Protein AF-A0A2H0LK76-F1 (afdb_monomer)

Secondary structure (DSSP, 8-state):
-HHHHHHHHHEETTEE-HHHHHHTHHHHHHHHHHGGG--GGGSSSHHHHHHHHHHHHHHHHHHHHHTTPSP-

Mean predicted aligned error: 2.72 Å

Nearest PDB structures (foldseek):
  6s1y-assembly1_A  TM=4.828E-01  e=5.194E+00  Anopheles gambiae
  2rld-assembly1_D  TM=3.886E-01  e=4.888E+00  Bacteroides thetaiotaomicron VPI-5482

Sequence (72 aa):
MPWDLLLKRHVASGLVDYEGFRQDRAMLDQYLASLQDVQPSQLGSRQAQLAFWINAYNANVVKGVLDRYPIA

pLDDT: mean 95.47, std 5.66, range [66.12, 98.31]

Solvent-accessible surface area (backbone atoms only — not comparable to full-atom values): 4318 Å² total; per-residue (Å²): 107,64,61,62,54,50,44,69,74,28,43,58,98,91,42,74,40,62,72,62,42,57,77,47,40,70,54,53,53,52,44,59,56,59,54,71,80,57,62,59,90,72,39,89,44,75,64,54,32,48,51,50,52,53,50,55,51,52,52,50,52,52,48,59,49,58,77,51,58,81,76,132

Radius of gyration: 12.92 Å; Cα contacts (8 Å, |Δi|>4): 39; chains: 1; bounding box: 31×19×36 Å

Foldseek 3Di:
DLLVVQCVQAPDPNDGNLVRCLVVVVSLVVVLVVLVPDDLVPQDDPVSSVVSVVSNVVSVVSVVPNVCPPDD

Structure (mmCIF, N/CA/C/O backbone):
data_AF-A0A2H0LK76-F1
#
_entry.id   AF-A0A2H0LK76-F1
#
loop_
_atom_site.group_PDB
_atom_site.id
_atom_site.type_symbol
_atom_site.label_atom_id
_atom_site.label_alt_id
_atom_site.label_comp_id
_atom_site.label_asym_id
_atom_site.label_entity_id
_atom_site.label_seq_id
_atom_site.pdbx_PDB_ins_code
_atom_site.Cartn_x
_atom_site.Cartn_y
_atom_site.Cartn_z
_atom_site.occupancy
_atom_site.B_iso_or_equiv
_atom_site.auth_seq_id
_atom_site.auth_comp_id
_atom_site.auth_asym_id
_atom_site.auth_atom_id
_atom_site.pdbx_PDB_model_num
ATOM 1 N N . MET A 1 1 ? 0.493 -9.662 7.093 1.00 66.50 1 MET A N 1
ATOM 2 C CA . MET A 1 1 ? -0.513 -9.238 6.090 1.00 66.50 1 MET A CA 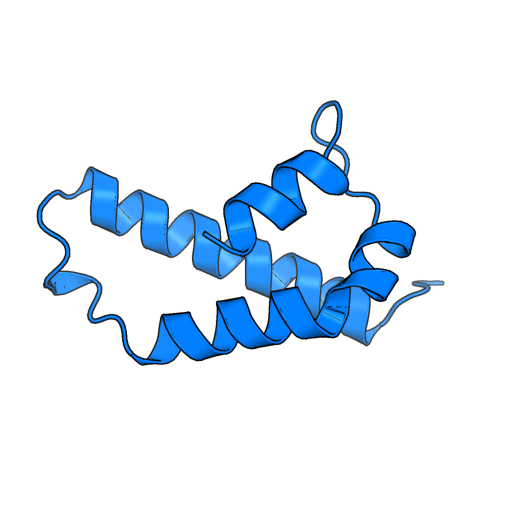1
ATOM 3 C C . MET A 1 1 ? 0.205 -8.916 4.785 1.00 66.50 1 MET A C 1
ATOM 5 O O . MET A 1 1 ? 1.319 -8.411 4.881 1.00 66.50 1 MET A O 1
ATOM 9 N N . PRO A 1 2 ? -0.385 -9.189 3.606 1.00 86.50 2 PRO A N 1
ATOM 10 C CA . PRO A 1 2 ? 0.270 -8.996 2.304 1.00 86.50 2 PRO A CA 1
ATOM 11 C C . PRO A 1 2 ? 0.889 -7.600 2.117 1.00 86.50 2 PRO A C 1
ATOM 13 O O . PRO A 1 2 ? 2.011 -7.480 1.641 1.00 86.50 2 PRO A O 1
ATOM 16 N N . TRP A 1 3 ? 0.216 -6.551 2.600 1.00 96.62 3 TRP A N 1
ATOM 17 C CA . TRP A 1 3 ? 0.702 -5.171 2.509 1.00 96.62 3 TRP A CA 1
ATOM 18 C C . TRP A 1 3 ? 1.981 -4.883 3.308 1.00 96.62 3 TRP A C 1
ATOM 20 O O . TRP A 1 3 ? 2.905 -4.273 2.785 1.00 96.62 3 TRP A O 1
ATOM 30 N N . ASP A 1 4 ? 2.078 -5.366 4.549 1.00 96.62 4 ASP A N 1
ATOM 31 C CA . ASP A 1 4 ? 3.280 -5.188 5.384 1.00 96.62 4 ASP A CA 1
ATOM 32 C C . ASP A 1 4 ? 4.517 -5.849 4.750 1.00 96.62 4 ASP A C 1
ATOM 34 O O . ASP A 1 4 ? 5.610 -5.288 4.775 1.00 96.62 4 ASP A O 1
ATOM 38 N N . LEU A 1 5 ? 4.333 -7.016 4.123 1.00 96.75 5 LEU A N 1
ATOM 39 C CA . LEU A 1 5 ? 5.401 -7.705 3.396 1.00 96.75 5 LEU A CA 1
ATOM 40 C C . LEU A 1 5 ? 5.856 -6.920 2.163 1.00 96.75 5 LEU A C 1
ATOM 42 O O . LEU A 1 5 ? 7.059 -6.790 1.946 1.00 96.75 5 LEU A O 1
ATOM 46 N N . LEU A 1 6 ? 4.910 -6.386 1.388 1.00 97.88 6 LEU A N 1
ATOM 47 C CA . LEU A 1 6 ? 5.203 -5.550 0.224 1.00 97.88 6 LEU A CA 1
ATOM 48 C C . LEU A 1 6 ? 5.986 -4.294 0.621 1.00 97.88 6 LEU A C 1
ATOM 50 O O . LEU A 1 6 ? 7.011 -3.998 0.014 1.00 97.88 6 LEU A O 1
ATOM 54 N N . LEU A 1 7 ? 5.554 -3.598 1.679 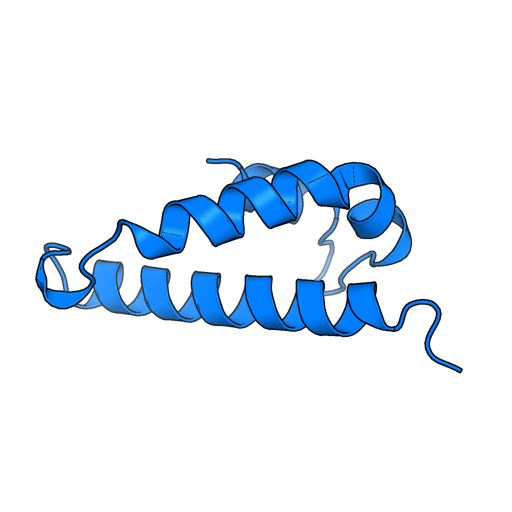1.00 97.56 7 LEU A N 1
ATOM 55 C CA . LEU A 1 7 ? 6.246 -2.409 2.178 1.00 97.56 7 LEU A CA 1
ATOM 56 C C . LEU A 1 7 ? 7.671 -2.726 2.640 1.00 97.56 7 LEU A C 1
ATOM 58 O O . LEU A 1 7 ? 8.603 -2.033 2.252 1.00 97.56 7 LEU A O 1
ATOM 62 N N . LYS A 1 8 ? 7.867 -3.793 3.421 1.00 97.44 8 LYS A N 1
ATOM 63 C CA . LYS A 1 8 ? 9.206 -4.192 3.891 1.00 97.44 8 LYS A CA 1
ATOM 64 C C . LYS A 1 8 ? 10.160 -4.566 2.760 1.00 97.44 8 LYS A C 1
ATOM 66 O O . LYS A 1 8 ? 11.366 -4.428 2.927 1.00 97.44 8 LYS A O 1
ATOM 71 N N . ARG A 1 9 ? 9.634 -5.090 1.652 1.00 97.69 9 ARG A N 1
ATOM 72 C CA . ARG A 1 9 ? 10.438 -5.550 0.516 1.00 97.69 9 ARG A CA 1
ATOM 73 C C . ARG A 1 9 ? 10.795 -4.420 -0.442 1.00 97.69 9 ARG A C 1
ATOM 75 O O . ARG A 1 9 ? 11.912 -4.397 -0.939 1.00 97.69 9 ARG A O 1
ATOM 82 N N . HIS A 1 10 ? 9.859 -3.501 -0.666 1.00 98.00 10 HIS A N 1
ATOM 83 C CA . HIS A 1 10 ? 9.930 -2.535 -1.766 1.00 98.00 10 HIS A CA 1
ATOM 84 C C . HIS A 1 10 ? 9.938 -1.075 -1.314 1.00 98.00 10 HIS A C 1
ATOM 86 O O . HIS A 1 10 ? 9.873 -0.179 -2.151 1.00 98.00 10 HIS A O 1
ATOM 92 N N . VAL A 1 11 ? 9.977 -0.799 -0.008 1.00 97.69 11 VAL A N 1
ATOM 93 C CA . VAL A 1 11 ? 10.083 0.567 0.516 1.00 97.69 11 VAL A CA 1
ATOM 94 C C . VAL A 1 11 ? 11.297 0.686 1.420 1.00 97.69 11 VAL A C 1
ATOM 96 O O . VAL A 1 11 ? 11.412 0.004 2.437 1.00 97.69 11 VAL A O 1
ATOM 99 N N . ALA A 1 12 ? 12.187 1.608 1.071 1.00 97.56 12 ALA A N 1
ATOM 100 C CA . ALA A 1 12 ? 13.383 1.912 1.842 1.00 97.56 12 ALA A CA 1
ATOM 101 C C . ALA A 1 12 ? 13.573 3.426 1.911 1.00 97.56 12 ALA A C 1
ATOM 103 O O . ALA A 1 12 ? 13.446 4.124 0.908 1.00 97.56 12 ALA A O 1
ATOM 104 N N . SER A 1 13 ? 13.855 3.950 3.106 1.00 96.06 13 SER A N 1
ATOM 105 C CA . SER A 1 13 ? 14.088 5.389 3.322 1.00 96.06 13 SER A CA 1
ATOM 106 C C . SER A 1 13 ? 12.960 6.292 2.791 1.00 96.06 13 SER A C 1
ATOM 108 O O . SER A 1 13 ? 13.208 7.401 2.328 1.00 96.06 13 SER A O 1
ATOM 110 N N . GLY A 1 14 ? 11.713 5.807 2.834 1.00 92.75 14 GLY A N 1
ATOM 111 C CA . GLY A 1 14 ? 10.538 6.522 2.321 1.00 92.75 14 GLY A CA 1
ATOM 112 C C . GLY A 1 14 ? 10.3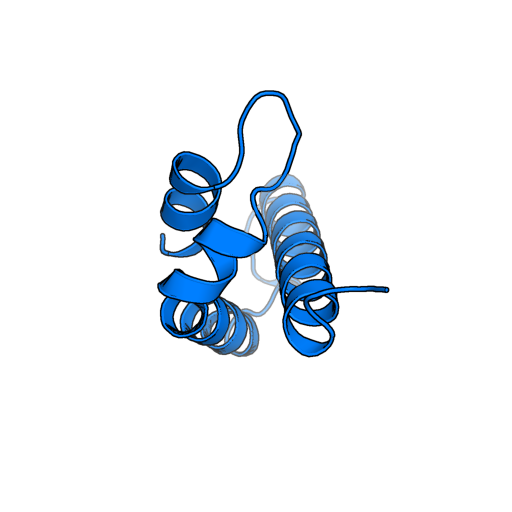88 6.517 0.794 1.00 92.75 14 GLY A C 1
ATOM 113 O O . GLY A 1 14 ? 9.440 7.110 0.287 1.00 92.75 14 GLY A O 1
ATOM 114 N N . LEU A 1 15 ? 11.280 5.845 0.063 1.00 95.81 15 LEU A N 1
ATOM 115 C CA . LEU A 1 15 ? 11.222 5.686 -1.388 1.00 95.81 15 LEU A CA 1
ATOM 116 C C . LEU A 1 15 ? 10.608 4.335 -1.752 1.00 95.81 15 LEU A C 1
ATOM 118 O O . LEU A 1 15 ? 10.865 3.335 -1.083 1.00 95.81 15 LEU A O 1
ATOM 122 N N . VAL A 1 16 ? 9.812 4.319 -2.820 1.00 97.00 16 VAL A N 1
ATOM 123 C CA . VAL A 1 16 ? 9.136 3.122 -3.331 1.00 97.00 16 VAL A CA 1
ATOM 124 C C . VAL A 1 16 ? 9.891 2.591 -4.546 1.00 97.00 16 VAL A C 1
ATOM 126 O O . VAL A 1 16 ? 10.039 3.298 -5.543 1.00 97.00 16 VAL A O 1
ATOM 129 N N . ASP A 1 17 ? 10.327 1.337 -4.480 1.00 97.44 17 ASP A N 1
ATOM 130 C CA . ASP A 1 17 ? 10.850 0.582 -5.615 1.00 97.44 17 ASP A CA 1
ATOM 131 C C . ASP A 1 17 ? 9.684 0.043 -6.457 1.00 97.44 17 ASP A C 1
ATOM 133 O O . ASP A 1 17 ? 9.164 -1.049 -6.225 1.00 97.44 17 ASP A O 1
ATOM 137 N N . TYR A 1 18 ? 9.236 0.840 -7.429 1.00 96.88 18 TYR A N 1
ATOM 138 C CA . TYR A 1 18 ? 8.153 0.450 -8.336 1.00 96.88 18 TYR A CA 1
ATOM 139 C C . TYR A 1 18 ? 8.536 -0.698 -9.277 1.00 96.88 18 TYR A C 1
ATOM 141 O O . TYR A 1 18 ? 7.660 -1.460 -9.690 1.00 96.88 18 TYR A O 1
ATOM 149 N N . GLU A 1 19 ? 9.820 -0.852 -9.607 1.00 96.19 19 GLU A N 1
ATOM 15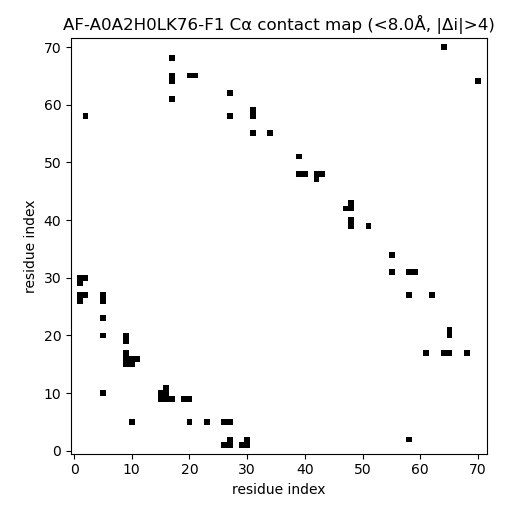0 C CA . GLU A 1 19 ? 10.278 -1.959 -10.443 1.00 96.19 19 GLU A CA 1
ATOM 151 C C . GLU A 1 19 ? 10.175 -3.286 -9.682 1.00 96.19 19 GLU A C 1
ATOM 153 O O . GLU A 1 19 ? 9.600 -4.245 -10.207 1.00 96.19 19 GLU A O 1
ATOM 158 N N . GLY A 1 20 ? 10.637 -3.319 -8.429 1.00 96.44 20 GLY A N 1
ATOM 159 C CA . GLY A 1 20 ? 10.454 -4.443 -7.512 1.00 96.44 20 GLY A CA 1
ATOM 160 C C . GLY A 1 20 ? 8.977 -4.727 -7.233 1.00 96.44 20 GLY A C 1
ATOM 161 O O . GLY A 1 20 ? 8.521 -5.864 -7.382 1.00 96.44 20 GLY A O 1
ATOM 162 N N . PHE A 1 21 ? 8.181 -3.692 -6.946 1.00 96.81 21 PHE A N 1
ATOM 163 C CA . PHE A 1 21 ? 6.735 -3.825 -6.719 1.00 96.81 21 PHE A CA 1
ATOM 164 C C . PHE A 1 21 ? 5.998 -4.464 -7.901 1.00 96.81 21 PHE A C 1
ATOM 166 O O . PHE A 1 21 ? 5.037 -5.210 -7.697 1.00 96.81 21 PHE A O 1
ATOM 173 N N . ARG A 1 22 ? 6.435 -4.196 -9.140 1.00 96.38 22 ARG A N 1
ATOM 174 C CA . ARG A 1 22 ? 5.852 -4.792 -10.350 1.00 96.38 22 ARG A CA 1
ATOM 175 C C . ARG A 1 22 ? 5.986 -6.316 -10.361 1.00 96.38 22 ARG A C 1
ATOM 177 O O . ARG A 1 22 ? 5.089 -6.986 -10.869 1.00 96.38 22 ARG A O 1
ATOM 184 N N . GLN A 1 23 ? 7.059 -6.863 -9.789 1.00 97.06 23 GLN A N 1
ATOM 185 C CA . GLN A 1 23 ? 7.279 -8.312 -9.700 1.00 97.06 23 GLN A CA 1
ATOM 186 C C . GLN A 1 23 ? 6.288 -8.982 -8.738 1.00 97.06 23 GLN A C 1
ATOM 188 O O . GLN A 1 23 ? 5.853 -10.104 -8.982 1.00 97.06 23 GLN A O 1
ATOM 193 N N . ASP A 1 24 ? 5.857 -8.264 -7.699 1.00 97.44 24 ASP A N 1
ATOM 194 C CA . ASP A 1 24 ? 4.887 -8.734 -6.703 1.00 97.44 24 ASP A CA 1
ATOM 195 C C . ASP A 1 24 ? 3.465 -8.183 -6.934 1.00 97.44 24 ASP A C 1
ATOM 197 O O . ASP A 1 24 ? 2.632 -8.157 -6.021 1.00 97.44 24 ASP A O 1
ATOM 201 N N . ARG A 1 25 ? 3.145 -7.759 -8.165 1.00 96.69 25 ARG A N 1
ATOM 202 C CA . ARG A 1 25 ? 1.854 -7.136 -8.503 1.00 96.69 25 ARG A CA 1
ATOM 203 C C . ARG A 1 25 ? 0.647 -7.990 -8.105 1.00 96.69 25 ARG A C 1
ATOM 205 O O . ARG A 1 25 ? -0.329 -7.457 -7.587 1.00 96.69 25 ARG A O 1
ATOM 212 N N . ALA A 1 26 ? 0.734 -9.308 -8.267 1.00 97.12 26 ALA A N 1
ATOM 213 C CA . ALA A 1 26 ? -0.340 -10.221 -7.876 1.00 97.12 26 ALA A CA 1
ATOM 214 C C . ALA A 1 26 ? -0.653 -10.159 -6.367 1.00 97.12 26 ALA A C 1
ATOM 216 O O . ALA A 1 26 ? -1.815 -10.219 -5.969 1.00 97.12 26 ALA A O 1
ATOM 217 N N . MET A 1 27 ? 0.367 -9.986 -5.520 1.00 97.69 27 MET A N 1
ATOM 218 C CA . MET A 1 27 ? 0.192 -9.848 -4.071 1.00 97.69 27 MET A CA 1
ATOM 219 C C . MET A 1 27 ? -0.443 -8.500 -3.707 1.00 97.69 27 MET A C 1
ATOM 221 O O . MET A 1 27 ? -1.257 -8.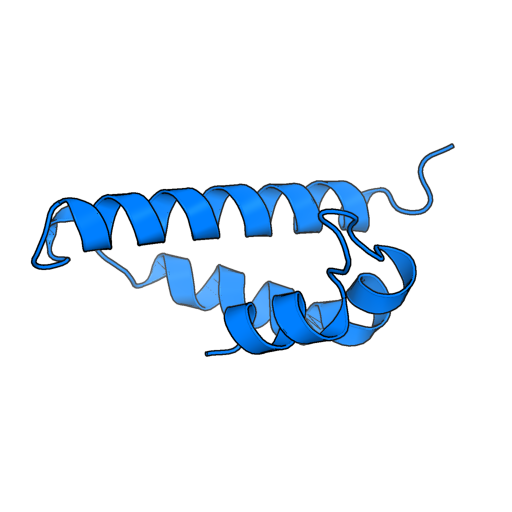432 -2.783 1.00 97.69 27 MET A O 1
ATOM 225 N N . LEU A 1 28 ? -0.105 -7.435 -4.444 1.00 98.00 28 LEU A N 1
ATOM 226 C CA . LEU A 1 28 ? -0.761 -6.133 -4.307 1.00 98.00 28 LEU A CA 1
ATOM 227 C C . LEU A 1 28 ? -2.243 -6.216 -4.692 1.00 98.00 28 LEU A C 1
ATOM 229 O O . LEU A 1 28 ? -3.094 -5.730 -3.950 1.00 98.00 28 LEU A O 1
ATOM 233 N N . ASP A 1 29 ? -2.561 -6.857 -5.816 1.00 97.56 29 ASP A N 1
ATOM 234 C CA . ASP A 1 29 ? -3.943 -7.007 -6.274 1.00 97.56 29 ASP A CA 1
ATOM 235 C C . ASP A 1 29 ? -4.762 -7.864 -5.291 1.00 97.56 29 ASP A C 1
ATOM 237 O O . ASP A 1 29 ? -5.894 -7.511 -4.960 1.00 97.56 29 ASP A O 1
ATOM 241 N N . GLN A 1 30 ? -4.168 -8.926 -4.728 1.00 97.12 30 GLN A N 1
ATOM 242 C CA . GLN A 1 30 ? -4.789 -9.715 -3.660 1.00 97.12 30 GLN A CA 1
ATOM 243 C C . GLN A 1 30 ? -5.071 -8.868 -2.411 1.00 97.12 30 GLN A C 1
ATOM 245 O O . GLN A 1 30 ? -6.144 -8.978 -1.812 1.00 97.12 30 GLN A O 1
ATOM 250 N N . TYR A 1 31 ? -4.127 -8.011 -2.011 1.00 97.56 31 TYR A N 1
ATOM 251 C CA . TYR A 1 31 ? -4.342 -7.096 -0.897 1.00 97.56 31 TYR A CA 1
ATOM 252 C C . TYR A 1 31 ? -5.513 -6.149 -1.173 1.00 97.56 31 TYR A C 1
ATOM 254 O O . TYR A 1 31 ? -6.408 -6.035 -0.340 1.00 97.56 31 TYR A O 1
ATOM 262 N N . LEU A 1 32 ? -5.547 -5.520 -2.349 1.00 97.69 32 LEU A N 1
ATOM 263 C CA . LEU A 1 32 ? -6.607 -4.585 -2.727 1.00 97.69 32 LEU A CA 1
ATOM 264 C C . LEU A 1 32 ? -7.981 -5.255 -2.800 1.00 97.69 32 LEU A C 1
ATOM 266 O O . LEU A 1 32 ? -8.961 -4.654 -2.366 1.00 97.69 32 LEU A O 1
ATOM 270 N N . ALA A 1 33 ? -8.051 -6.498 -3.281 1.00 97.44 33 ALA A N 1
ATOM 271 C CA . ALA A 1 33 ? -9.282 -7.281 -3.254 1.00 97.44 33 ALA A CA 1
ATOM 272 C C . ALA A 1 33 ? -9.782 -7.487 -1.816 1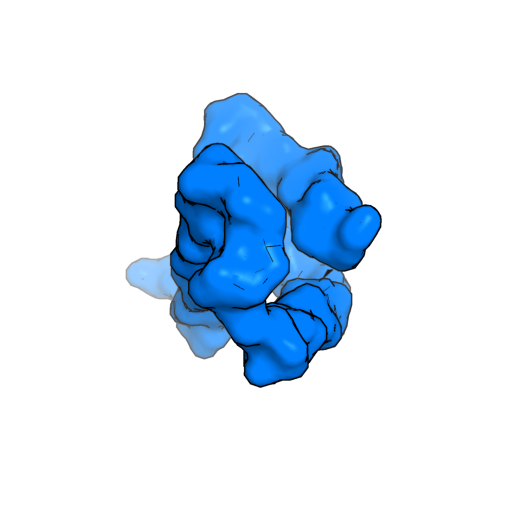.00 97.44 33 ALA A C 1
ATOM 274 O O . ALA A 1 33 ? -10.944 -7.219 -1.532 1.00 97.44 33 ALA A O 1
ATOM 275 N N . SER A 1 34 ? -8.892 -7.847 -0.882 1.00 96.25 34 SER A N 1
ATOM 276 C CA . SER A 1 34 ? -9.276 -8.068 0.523 1.00 96.25 34 SER A CA 1
ATOM 277 C C . SER A 1 34 ? -9.822 -6.824 1.234 1.00 96.25 34 SER A C 1
ATOM 279 O O . SER A 1 34 ? -10.522 -6.944 2.236 1.00 96.25 34 SER A O 1
ATOM 281 N N . LEU A 1 35 ? -9.521 -5.619 0.735 1.00 96.25 35 LEU A N 1
ATOM 282 C CA . LEU A 1 35 ? -10.051 -4.379 1.307 1.00 96.25 35 LEU A CA 1
ATOM 283 C C . LEU A 1 35 ? -11.541 -4.184 1.018 1.00 96.25 35 LEU A C 1
ATOM 285 O O . LEU A 1 35 ? -12.193 -3.452 1.758 1.00 96.25 35 LEU A O 1
ATOM 289 N N . GLN A 1 36 ? -12.075 -4.816 -0.031 1.00 94.75 36 GLN A N 1
ATOM 290 C CA . GLN A 1 36 ? -13.480 -4.669 -0.425 1.00 94.75 36 GLN A CA 1
ATOM 291 C C . GLN A 1 36 ? -14.438 -5.295 0.595 1.00 94.75 36 GLN A C 1
ATOM 293 O O . GLN A 1 36 ? -15.561 -4.823 0.748 1.00 94.75 36 GLN A O 1
ATOM 298 N N . ASP A 1 37 ? -13.971 -6.302 1.334 1.00 95.69 37 ASP A N 1
ATOM 299 C CA . ASP A 1 37 ? -14.765 -7.017 2.337 1.00 95.69 37 ASP A CA 1
ATOM 300 C C . ASP A 1 37 ? -14.766 -6.323 3.711 1.00 95.69 37 ASP A C 1
ATOM 302 O O . ASP A 1 37 ? -15.493 -6.718 4.626 1.00 95.69 37 ASP A O 1
ATOM 306 N N . VAL A 1 38 ? -13.943 -5.285 3.894 1.00 95.81 38 VAL A N 1
ATOM 307 C CA . VAL A 1 38 ? -13.804 -4.590 5.177 1.00 95.81 38 VAL A CA 1
ATOM 308 C C . VAL A 1 38 ? -14.854 -3.492 5.296 1.00 95.81 38 VAL A C 1
ATOM 310 O O . VAL A 1 38 ? -14.927 -2.602 4.455 1.00 95.81 38 VAL A O 1
ATOM 313 N N . GLN A 1 39 ? -15.609 -3.490 6.398 1.00 96.62 39 GLN A N 1
ATOM 314 C CA . GLN A 1 39 ? -16.474 -2.373 6.790 1.00 96.62 39 GLN A CA 1
ATOM 315 C C . GLN A 1 39 ? -15.715 -1.441 7.744 1.00 96.62 39 GLN A C 1
ATOM 317 O O . GLN A 1 39 ? -15.583 -1.761 8.928 1.00 96.62 39 GLN A O 1
ATOM 322 N N . PRO A 1 40 ? -15.215 -0.274 7.290 1.00 93.94 40 PRO A N 1
ATOM 323 C CA . PRO A 1 40 ? -14.296 0.524 8.099 1.00 93.94 40 PRO A CA 1
ATOM 324 C C . PRO A 1 40 ? -14.955 1.062 9.367 1.00 93.94 40 PRO A C 1
ATOM 326 O O . PRO A 1 40 ? -14.314 1.123 10.405 1.00 93.94 40 PRO A O 1
ATOM 329 N N . SER A 1 41 ? -16.253 1.371 9.329 1.00 94.25 41 SER A N 1
ATOM 330 C CA . SER A 1 41 ? -17.021 1.812 10.502 1.00 94.25 41 SER A CA 1
ATOM 331 C C . SER A 1 41 ? -17.097 0.771 11.624 1.00 94.25 41 SER A C 1
ATOM 333 O O . SER A 1 41 ? -17.344 1.140 12.769 1.00 94.25 41 SER A O 1
ATOM 335 N N . GLN A 1 42 ? -16.867 -0.509 11.315 1.00 96.75 42 GLN A N 1
ATOM 336 C CA . GLN A 1 42 ? -16.845 -1.603 12.288 1.00 96.75 42 GLN A CA 1
ATOM 337 C C . GLN A 1 42 ? -15.439 -1.877 12.844 1.00 96.75 42 GLN A C 1
ATOM 339 O O . GLN A 1 42 ? -15.281 -2.694 13.750 1.00 96.75 42 GLN A O 1
ATOM 344 N N . LEU A 1 43 ? -14.402 -1.196 12.338 1.00 93.56 43 LEU A N 1
ATOM 345 C CA . LEU A 1 43 ? -13.060 -1.288 12.907 1.00 93.56 43 LEU A CA 1
ATOM 346 C C . LEU A 1 43 ? -13.043 -0.567 14.261 1.00 93.56 43 LEU A C 1
ATOM 348 O O . LEU A 1 43 ? -13.413 0.604 14.357 1.00 93.56 43 LEU A O 1
ATOM 352 N N . GLY A 1 44 ? -12.612 -1.282 15.304 1.00 93.25 44 GLY A N 1
ATOM 353 C CA . GLY A 1 44 ? -12.876 -0.920 16.701 1.00 93.25 44 GLY A CA 1
ATOM 354 C C . GLY A 1 44 ? -12.499 0.510 17.103 1.00 93.25 44 GLY A C 1
ATOM 355 O O . GLY A 1 44 ? -13.343 1.241 17.609 1.00 93.25 44 GLY A O 1
ATOM 356 N N . SER A 1 45 ? -11.246 0.928 16.893 1.00 97.12 45 SER A N 1
ATOM 357 C CA . SER A 1 45 ? -10.782 2.271 17.274 1.00 97.12 45 SER A CA 1
ATOM 358 C C . SER A 1 45 ? -10.691 3.220 16.080 1.00 97.12 45 SER A C 1
ATOM 360 O O . SER A 1 45 ? -10.422 2.805 14.951 1.00 97.12 45 SER A O 1
ATOM 362 N N . ARG A 1 46 ? -10.802 4.532 16.334 1.00 96.88 46 ARG A N 1
ATOM 363 C CA . ARG A 1 46 ? -10.563 5.575 15.317 1.00 96.88 46 ARG A CA 1
ATOM 364 C C . ARG A 1 46 ? -9.185 5.431 14.660 1.00 96.88 46 ARG A C 1
ATOM 366 O O . ARG A 1 46 ? -9.030 5.709 13.477 1.00 96.88 46 ARG A O 1
ATOM 373 N N . GLN A 1 47 ? -8.185 4.989 15.418 1.00 98.00 47 GLN A N 1
ATOM 374 C CA . GLN A 1 47 ? -6.829 4.746 14.933 1.00 98.00 47 GLN A CA 1
ATOM 375 C C . GLN A 1 47 ? -6.787 3.560 13.965 1.00 98.00 47 GLN A C 1
ATOM 377 O O . GLN A 1 47 ? -6.121 3.651 12.939 1.00 98.00 47 GLN A O 1
ATOM 382 N N . ALA A 1 48 ? -7.533 2.484 14.241 1.00 97.00 48 ALA A N 1
ATOM 383 C CA . ALA A 1 48 ? -7.657 1.353 13.322 1.00 97.00 48 ALA A CA 1
ATOM 384 C C . ALA A 1 48 ? -8.351 1.765 12.013 1.00 97.00 48 ALA A C 1
ATOM 386 O O . ALA A 1 48 ? -7.895 1.402 10.931 1.00 97.00 48 ALA A O 1
ATOM 387 N N . GLN A 1 49 ? -9.398 2.588 12.107 1.00 97.81 49 GLN A N 1
ATOM 388 C CA . GLN A 1 49 ? -10.084 3.155 10.941 1.00 97.81 49 GLN A CA 1
ATOM 389 C C . GLN A 1 49 ? -9.145 4.023 10.102 1.00 97.81 49 GLN A C 1
ATOM 391 O O . GLN A 1 49 ? -9.072 3.876 8.885 1.00 97.81 49 GLN A O 1
ATOM 396 N N . LEU A 1 50 ? -8.381 4.903 10.750 1.00 98.00 50 LEU A N 1
ATOM 397 C CA . LEU A 1 50 ? -7.413 5.758 10.072 1.00 98.00 50 LEU A CA 1
ATOM 398 C C . LEU A 1 50 ? -6.308 4.936 9.395 1.00 98.00 50 LEU A C 1
ATOM 400 O O . LEU A 1 50 ? -5.978 5.194 8.240 1.00 98.00 50 LEU A O 1
ATOM 404 N N . ALA A 1 51 ? -5.772 3.923 10.080 1.00 96.81 51 ALA A N 1
ATOM 405 C CA . ALA A 1 51 ? -4.763 3.031 9.520 1.00 96.81 51 ALA A CA 1
ATOM 406 C C . ALA A 1 51 ? -5.287 2.281 8.286 1.00 96.81 51 ALA A C 1
ATOM 408 O O . ALA A 1 51 ? -4.566 2.160 7.295 1.00 96.81 51 ALA A O 1
ATOM 409 N N . PHE A 1 52 ? -6.542 1.821 8.315 1.00 97.44 52 PHE A N 1
ATOM 410 C CA . PHE A 1 52 ? -7.187 1.219 7.150 1.00 97.44 52 PHE A CA 1
ATOM 411 C C . PHE A 1 52 ? -7.192 2.180 5.958 1.00 97.44 52 PHE A C 1
ATOM 413 O O . PHE A 1 52 ? -6.702 1.822 4.888 1.00 97.44 52 PHE A O 1
ATOM 420 N N . TRP A 1 53 ? -7.666 3.415 6.148 1.00 97.94 53 TRP A N 1
ATOM 421 C CA . TRP A 1 53 ? -7.753 4.390 5.060 1.00 97.94 53 TRP A CA 1
ATOM 422 C C . TRP A 1 53 ? -6.388 4.802 4.508 1.00 97.94 53 TRP A C 1
ATOM 424 O O . TRP A 1 53 ? -6.232 4.895 3.292 1.00 97.94 53 TRP A O 1
ATOM 434 N N . ILE A 1 54 ? -5.386 4.988 5.373 1.00 97.81 54 ILE A N 1
ATOM 435 C CA . ILE A 1 54 ? -4.011 5.295 4.952 1.00 97.81 54 ILE A CA 1
ATOM 436 C C . ILE A 1 54 ? -3.452 4.160 4.088 1.00 97.81 54 ILE A C 1
ATOM 438 O O . ILE A 1 54 ? -2.903 4.409 3.014 1.00 97.81 54 ILE A O 1
ATOM 442 N N . ASN A 1 55 ? -3.613 2.911 4.527 1.00 97.75 55 ASN A N 1
ATOM 443 C CA . ASN A 1 55 ? -3.102 1.765 3.782 1.00 97.75 55 ASN A CA 1
ATOM 444 C C . ASN A 1 55 ? -3.843 1.564 2.453 1.00 97.75 55 ASN A C 1
ATOM 446 O O . ASN A 1 55 ? -3.200 1.335 1.431 1.00 97.75 55 ASN A O 1
ATOM 450 N N . ALA A 1 56 ? -5.172 1.711 2.447 1.00 98.00 56 ALA A N 1
ATOM 451 C CA . ALA A 1 56 ? -5.986 1.612 1.240 1.00 98.00 56 ALA A CA 1
ATOM 452 C C . ALA A 1 56 ? -5.610 2.684 0.207 1.00 98.00 56 ALA A C 1
ATOM 454 O O . ALA A 1 56 ? -5.458 2.37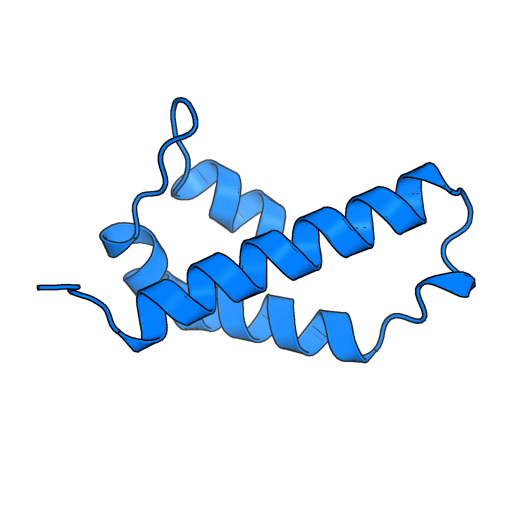4 -0.977 1.00 98.00 56 ALA A O 1
ATOM 455 N N . TYR A 1 57 ? -5.416 3.928 0.650 1.00 98.31 57 TYR A N 1
ATOM 456 C CA . TYR A 1 57 ? -4.958 5.018 -0.207 1.00 98.31 57 TYR A CA 1
ATOM 457 C C . TYR A 1 57 ? -3.576 4.713 -0.798 1.00 98.31 57 TYR A C 1
ATOM 459 O O . TYR A 1 57 ? -3.426 4.696 -2.020 1.00 98.31 57 TYR A O 1
ATOM 467 N N . ASN A 1 58 ? -2.589 4.394 0.046 1.00 97.94 58 ASN A N 1
ATOM 468 C CA . ASN A 1 58 ? -1.217 4.141 -0.402 1.00 97.94 58 ASN A CA 1
ATOM 469 C C . ASN A 1 58 ? -1.134 2.960 -1.382 1.00 97.94 58 ASN A C 1
ATOM 471 O O . ASN A 1 58 ? -0.457 3.061 -2.403 1.00 97.94 58 ASN A O 1
ATOM 475 N N . ALA A 1 59 ? -1.853 1.865 -1.126 1.00 98.06 59 ALA A N 1
ATOM 476 C CA . ALA A 1 59 ? -1.873 0.717 -2.030 1.00 98.06 59 ALA A CA 1
ATOM 477 C C . ALA A 1 59 ? -2.512 1.043 -3.390 1.00 98.06 59 ALA A C 1
ATOM 479 O O . ALA A 1 59 ? -2.011 0.600 -4.424 1.00 98.06 59 ALA A O 1
ATOM 480 N N . ASN A 1 60 ? -3.572 1.861 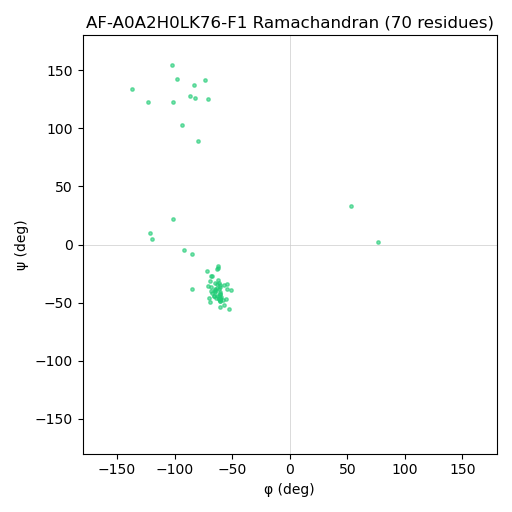-3.417 1.00 98.06 60 ASN A N 1
ATOM 481 C CA . ASN A 1 60 ? -4.169 2.323 -4.672 1.00 98.06 60 ASN A CA 1
ATOM 482 C C . ASN A 1 60 ? -3.252 3.283 -5.441 1.00 98.06 60 ASN A C 1
ATOM 484 O O . ASN A 1 60 ? -3.191 3.197 -6.666 1.00 98.06 60 ASN A O 1
ATOM 488 N N . VAL A 1 61 ? -2.506 4.155 -4.753 1.00 97.56 61 VAL A N 1
ATOM 489 C CA . VAL A 1 61 ? -1.486 5.007 -5.390 1.00 97.56 61 VAL A CA 1
ATOM 490 C C . VAL A 1 61 ? -0.411 4.145 -6.047 1.00 97.56 61 VAL A C 1
ATOM 492 O O . VAL A 1 61 ? -0.128 4.332 -7.230 1.00 97.56 61 VAL A O 1
ATOM 495 N N . VAL A 1 62 ? 0.129 3.154 -5.327 1.00 97.50 62 VAL A N 1
ATOM 496 C CA . VAL A 1 62 ? 1.115 2.218 -5.889 1.00 97.50 62 VAL A CA 1
ATOM 497 C C . VAL A 1 62 ? 0.540 1.498 -7.106 1.00 97.50 62 VAL A C 1
ATOM 499 O O . VAL A 1 62 ? 1.172 1.504 -8.160 1.00 97.50 62 VAL A O 1
ATOM 502 N N . LYS A 1 63 ? -0.682 0.955 -7.018 1.00 97.75 63 LYS A N 1
ATOM 503 C CA . LYS A 1 63 ? -1.353 0.340 -8.173 1.00 97.75 63 LYS A CA 1
ATOM 504 C C . LYS A 1 63 ? -1.449 1.309 -9.355 1.00 97.75 63 LYS A C 1
ATOM 506 O O . LYS A 1 63 ? -1.120 0.928 -10.473 1.00 97.75 63 LYS A O 1
ATOM 511 N N . GLY A 1 64 ? -1.874 2.548 -9.116 1.00 97.31 64 GLY A N 1
ATOM 512 C CA . GLY A 1 64 ? -2.045 3.561 -10.157 1.00 97.31 64 GLY A CA 1
ATOM 513 C C . GLY A 1 64 ? -0.744 3.939 -10.870 1.00 97.31 64 GLY A C 1
ATOM 514 O O . GLY A 1 64 ? -0.777 4.201 -12.076 1.00 97.31 64 GLY A O 1
ATOM 515 N N . VAL A 1 65 ? 0.384 3.934 -10.150 1.00 96.94 65 VAL A N 1
ATOM 516 C CA . VAL A 1 65 ? 1.727 4.075 -10.732 1.00 96.94 65 VAL A CA 1
ATOM 517 C C . VAL A 1 65 ? 2.086 2.835 -11.548 1.00 96.94 65 VAL A C 1
ATOM 519 O O . VAL A 1 65 ? 2.462 2.968 -12.709 1.00 96.94 65 VAL A O 1
ATOM 522 N N . LEU A 1 66 ? 1.914 1.634 -10.983 1.00 96.62 66 LEU A N 1
ATOM 523 C CA . LEU A 1 66 ? 2.234 0.372 -11.662 1.00 96.62 66 LEU A CA 1
ATOM 524 C C . LEU A 1 66 ? 1.424 0.158 -12.946 1.00 96.62 66 LEU A C 1
ATOM 526 O O . LEU A 1 66 ?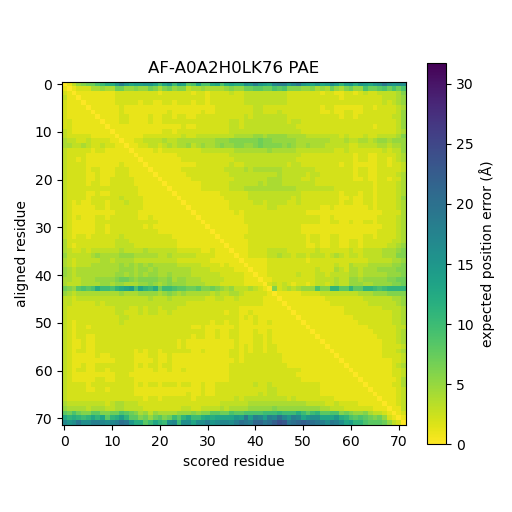 1.954 -0.385 -13.908 1.00 96.62 66 LEU A O 1
ATOM 530 N N . ASP A 1 67 ? 0.167 0.602 -12.984 1.00 96.44 67 ASP A N 1
ATOM 531 C CA . ASP A 1 67 ? -0.691 0.541 -14.177 1.00 96.44 67 ASP A CA 1
ATOM 532 C C . ASP A 1 67 ? -0.142 1.360 -15.359 1.00 96.44 67 ASP A C 1
ATOM 534 O O . ASP A 1 67 ? -0.557 1.150 -16.497 1.00 96.44 67 ASP A O 1
ATOM 538 N N . ARG A 1 68 ? 0.773 2.301 -15.099 1.00 95.62 68 ARG A N 1
ATOM 539 C CA . ARG A 1 68 ? 1.390 3.186 -16.097 1.00 95.62 68 ARG A CA 1
ATOM 540 C C . ARG A 1 68 ? 2.910 3.051 -16.150 1.00 95.62 68 ARG A C 1
ATOM 542 O O . ARG A 1 68 ? 3.563 3.882 -16.765 1.00 95.62 68 ARG A O 1
ATOM 549 N N . TYR A 1 69 ? 3.477 2.059 -15.471 1.00 93.38 69 TYR A N 1
ATOM 550 C CA . TYR A 1 69 ? 4.921 1.924 -15.332 1.00 93.38 69 TYR A CA 1
ATOM 551 C C . TYR A 1 69 ? 5.549 1.228 -16.561 1.00 93.38 69 TYR A C 1
ATOM 553 O O . TYR A 1 69 ? 5.012 0.208 -17.000 1.00 93.38 69 TYR A O 1
ATOM 561 N N . PRO A 1 70 ? 6.703 1.694 -17.082 1.00 88.62 70 PRO A N 1
ATOM 562 C CA . PRO A 1 70 ? 7.453 2.869 -16.637 1.00 88.62 70 PRO A CA 1
ATOM 563 C C . PRO A 1 70 ? 6.758 4.173 -17.045 1.00 88.62 70 PRO A C 1
ATOM 565 O O . PRO A 1 70 ? 6.214 4.283 -18.141 1.00 88.62 70 PRO A O 1
ATOM 568 N N . ILE A 1 71 ? 6.797 5.164 -16.154 1.00 79.69 71 ILE A N 1
ATOM 569 C CA . ILE A 1 71 ? 6.293 6.509 -16.446 1.00 79.69 71 ILE A CA 1
ATOM 570 C C . ILE A 1 71 ? 7.403 7.258 -17.196 1.00 79.69 71 ILE A C 1
ATOM 572 O O . ILE A 1 71 ? 8.539 7.277 -16.723 1.00 79.69 71 ILE A O 1
ATOM 576 N N . ALA A 1 72 ? 7.070 7.801 -18.370 1.00 66.12 72 ALA A N 1
ATOM 577 C CA . ALA A 1 72 ? 7.974 8.573 -19.226 1.00 66.12 72 ALA A CA 1
ATOM 578 C C . ALA A 1 72 ? 8.167 10.013 -18.732 1.00 66.12 72 ALA A C 1
ATOM 580 O O . ALA A 1 72 ? 7.202 10.568 -18.154 1.00 66.12 72 ALA A O 1
#